Protein AF-A0A349BUZ6-F1 (afdb_monomer)

Secondary structure (DSSP, 8-state):
----SBGGGSSSTTTSEEEEETTEEEEHHHIIIIIGGGGT-TTHHHHS--SBTTSPPPPSS---GGGHHHHHHHHHHHHHT-TTT-EE-SSEEEE-THHHHTTTTT-SHHHHHHHHHHHH----SS-EEEE-----BB--

Mean predicted aligned error: 5.58 Å

Sequence (140 aa):
NYPLKSIKDLNAPWDTNCFSVQDKNYTLGDIEHQILRKMDEPRIHFAINCASASCPRLLNAAYQEKQLEAQLNQVTREFLLDPSKNKLLPDQLELSKIFLWFGKDFGSKSERLDFIQTHSGIELDNPKIDYLPYDWSLNE

pLDDT: mean 88.41, std 10.06, range [42.97, 97.81]

Solvent-accessible surface area (backbone atoms only — not comparable to full-atom values): 8182 Å² total; per-residue (Å²): 138,77,89,74,68,32,50,79,77,46,83,57,75,42,73,43,80,75,48,74,56,96,92,41,76,35,24,57,47,46,47,47,66,72,47,51,61,72,65,77,50,55,49,52,71,26,63,48,63,80,57,23,53,61,42,36,69,68,70,98,62,84,87,42,86,97,44,35,69,61,52,40,52,48,35,38,26,54,44,55,67,28,73,92,45,19,45,85,48,42,54,39,33,35,31,40,50,62,64,64,77,47,31,74,60,44,51,53,75,64,52,38,50,52,51,50,28,70,54,61,70,51,75,70,58,86,47,49,81,49,66,46,87,77,50,53,38,50,58,126

Radius of gyration: 16.16 Å; Cα contacts (8 Å, |Δi|>4): 193; chains: 1; bounding box: 46×31×44 Å

Nearest PDB structures (foldseek):
  2f22-assembly1_A  TM=2.638E-01  e=2.976E+00  Halalkalibacterium halodurans
  6qvp-assembly2_F  TM=2.684E-01  e=4.975E+00  Salmonella enterica subsp. enterica serovar Typhimurium
  6aeo-assembly2_B  TM=2.785E-01  e=5.305E+00  Escherichia coli O157:H7

Foldseek 3Di:
DPDDFFLVVDDCSQPDFDDDDPNDTDGNCCCVPVPVLVVLDLLVQQQDFPQFQLGFDHDPDDQDPVCNVVVSLVSLQRQLPPPVAWDDDQAAIAHECSCVVVVVSQPDPVSVQVSSCVSNVDHHDPHDYHYDDGTRTGND

Structure (mmCIF, N/CA/C/O backbone):
data_AF-A0A349BUZ6-F1
#
_entry.id   AF-A0A349BUZ6-F1
#
loop_
_atom_site.group_PDB
_atom_site.id
_atom_site.type_symbol
_atom_site.label_atom_id
_atom_site.label_alt_id
_atom_site.label_comp_id
_atom_site.label_asym_id
_atom_site.label_entity_id
_atom_site.label_seq_id
_atom_site.pdbx_PDB_ins_code
_atom_site.Cartn_x
_atom_site.Cartn_y
_atom_site.Cartn_z
_atom_site.occupancy
_atom_site.B_iso_or_equiv
_atom_site.auth_seq_id
_atom_site.auth_comp_id
_atom_site.auth_asym_id
_atom_site.auth_atom_id
_atom_site.pdbx_PDB_model_num
ATOM 1 N N . ASN A 1 1 ? 28.122 6.732 -2.084 1.00 52.31 1 ASN A N 1
ATOM 2 C CA . ASN A 1 1 ? 27.335 7.363 -1.005 1.00 52.31 1 ASN A CA 1
ATOM 3 C C . ASN A 1 1 ? 26.461 6.313 -0.352 1.00 52.31 1 ASN A C 1
ATOM 5 O O . ASN A 1 1 ? 25.327 6.118 -0.755 1.00 52.31 1 ASN A O 1
ATOM 9 N N . TYR A 1 2 ? 27.051 5.591 0.593 1.00 42.97 2 TYR A N 1
ATOM 10 C CA . TYR A 1 2 ? 26.382 4.689 1.524 1.00 42.97 2 TYR A CA 1
ATOM 11 C C . TYR A 1 2 ? 27.006 4.971 2.899 1.00 42.97 2 TYR A C 1
ATOM 13 O O . TYR A 1 2 ? 28.222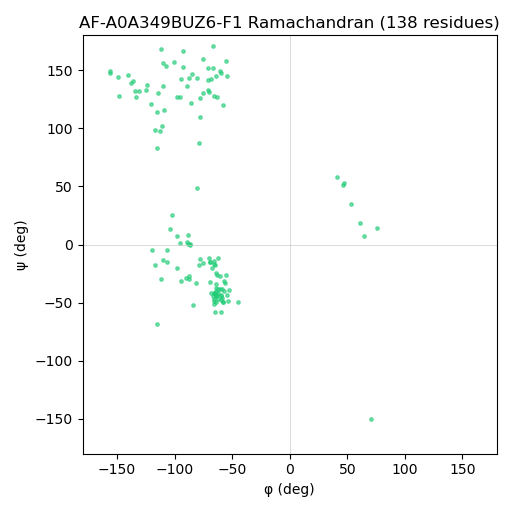 5.201 2.937 1.00 42.97 2 TYR A O 1
ATOM 21 N N . PRO A 1 3 ? 26.232 4.990 3.996 1.00 61.09 3 PRO A N 1
ATOM 22 C CA . PRO A 1 3 ? 24.801 4.677 4.082 1.00 61.09 3 PRO A CA 1
ATOM 23 C C . PRO A 1 3 ? 23.878 5.864 3.747 1.00 61.09 3 PRO A C 1
ATOM 25 O O . PRO A 1 3 ? 24.204 7.019 4.021 1.00 61.09 3 PRO A O 1
ATOM 28 N N . LEU A 1 4 ? 22.725 5.560 3.143 1.00 67.38 4 LEU A N 1
ATOM 29 C CA . LEU A 1 4 ? 21.604 6.484 2.910 1.00 67.38 4 LEU A CA 1
ATOM 30 C C . LEU A 1 4 ? 20.602 6.334 4.062 1.00 67.38 4 LEU A C 1
ATOM 32 O O . LEU A 1 4 ? 20.405 5.225 4.545 1.00 67.38 4 LEU A O 1
ATOM 36 N N . LYS A 1 5 ? 19.986 7.427 4.527 1.00 70.06 5 LYS A N 1
ATOM 37 C CA . LYS A 1 5 ? 19.032 7.377 5.654 1.00 70.06 5 LYS A CA 1
ATOM 38 C C . LYS A 1 5 ? 17.586 7.258 5.189 1.00 70.06 5 LYS A C 1
ATOM 40 O O . LYS A 1 5 ? 16.766 6.666 5.883 1.00 70.06 5 LYS A O 1
ATOM 45 N N . SER A 1 6 ? 17.274 7.835 4.036 1.00 75.62 6 SER A N 1
ATOM 46 C CA . SER A 1 6 ? 15.933 7.883 3.467 1.00 75.62 6 SER A CA 1
ATOM 47 C C . SER A 1 6 ? 16.001 7.669 1.963 1.00 75.62 6 SER A C 1
ATOM 49 O O . SER A 1 6 ? 16.914 8.160 1.298 1.00 75.62 6 SER A O 1
ATOM 51 N N . ILE A 1 7 ? 14.990 7.003 1.399 1.00 72.69 7 ILE A N 1
ATOM 52 C CA . ILE A 1 7 ? 14.868 6.874 -0.060 1.00 72.69 7 ILE A CA 1
ATOM 53 C C . ILE A 1 7 ? 14.744 8.244 -0.745 1.00 72.69 7 ILE A C 1
ATOM 55 O O . ILE A 1 7 ? 15.182 8.426 -1.878 1.00 72.69 7 ILE A O 1
ATOM 59 N N . LYS A 1 8 ? 14.216 9.244 -0.027 1.00 73.69 8 LYS A N 1
ATOM 60 C CA . LYS A 1 8 ? 14.084 10.624 -0.515 1.00 73.69 8 LYS A CA 1
ATOM 61 C C . LYS A 1 8 ? 15.414 11.364 -0.646 1.00 73.69 8 LYS A C 1
ATOM 63 O O . LYS A 1 8 ? 15.433 12.436 -1.238 1.00 73.69 8 LYS A O 1
ATOM 68 N N . ASP A 1 9 ? 16.498 10.818 -0.098 1.00 79.00 9 ASP A N 1
ATOM 69 C CA . ASP A 1 9 ? 17.831 11.419 -0.210 1.00 79.00 9 ASP A CA 1
ATOM 70 C C . ASP A 1 9 ? 18.461 11.147 -1.589 1.00 79.00 9 ASP A C 1
ATOM 72 O O . ASP A 1 9 ? 19.470 11.755 -1.952 1.00 79.00 9 ASP A O 1
ATOM 76 N N . LEU A 1 10 ? 17.875 10.234 -2.370 1.00 75.69 10 LEU A N 1
ATOM 77 C CA . LEU A 1 10 ? 18.247 9.997 -3.758 1.00 75.69 10 LEU A CA 1
ATOM 78 C C . LEU A 1 10 ? 17.604 11.040 -4.675 1.00 75.69 10 LEU A C 1
ATOM 80 O O . LEU A 1 10 ? 16.456 11.439 -4.491 1.00 75.69 10 LEU A O 1
ATOM 84 N N . ASN A 1 11 ? 18.334 11.450 -5.711 1.00 77.94 11 ASN A N 1
ATOM 85 C CA . ASN A 1 11 ? 17.774 12.288 -6.764 1.00 77.94 11 ASN A CA 1
ATOM 86 C C . ASN A 1 11 ? 16.939 11.425 -7.723 1.00 77.94 11 ASN A C 1
ATOM 88 O O . ASN A 1 11 ? 17.460 10.444 -8.249 1.00 77.94 11 ASN A O 1
ATOM 92 N N . ALA A 1 12 ? 15.677 11.803 -7.949 1.00 78.44 12 ALA A N 1
ATOM 93 C CA . ALA A 1 12 ? 14.751 11.136 -8.872 1.00 78.44 12 ALA A CA 1
ATOM 94 C C . ALA A 1 12 ? 14.711 9.590 -8.734 1.00 78.44 12 ALA A C 1
ATOM 96 O O . ALA A 1 12 ? 14.882 8.881 -9.732 1.00 78.44 12 ALA A O 1
ATOM 97 N N . PRO A 1 13 ? 14.488 9.038 -7.519 1.00 79.81 13 PRO A N 1
ATOM 98 C CA . PRO A 1 13 ? 14.641 7.603 -7.257 1.00 79.81 13 PRO A CA 1
ATOM 99 C C . PRO A 1 13 ? 13.671 6.727 -8.053 1.00 79.81 13 PRO A C 1
ATOM 101 O O . PRO A 1 13 ? 13.987 5.575 -8.339 1.00 79.81 13 PRO A O 1
ATOM 104 N N . TRP A 1 14 ? 12.515 7.274 -8.434 1.00 83.06 14 TRP A N 1
ATOM 105 C CA . TRP A 1 14 ? 11.496 6.563 -9.210 1.00 83.06 14 TRP A CA 1
ATOM 106 C C . TRP A 1 14 ? 11.354 7.073 -10.648 1.00 83.06 14 TRP A C 1
ATOM 108 O O . TRP A 1 14 ? 10.774 6.367 -11.466 1.00 83.06 14 TRP A O 1
ATOM 118 N N . ASP A 1 15 ? 11.940 8.233 -10.967 1.00 83.94 15 ASP A N 1
ATOM 119 C CA . ASP A 1 15 ? 11.843 8.908 -12.275 1.00 83.94 15 ASP A CA 1
ATOM 120 C C . ASP A 1 15 ? 13.120 8.744 -13.122 1.00 83.94 15 ASP A C 1
ATOM 122 O O . ASP A 1 15 ? 13.327 9.427 -14.127 1.00 83.94 15 ASP A O 1
ATOM 126 N N . THR A 1 16 ? 14.006 7.832 -12.720 1.00 85.69 16 THR A N 1
ATOM 127 C CA . THR A 1 16 ? 15.180 7.443 -13.506 1.00 85.69 16 THR A CA 1
ATOM 128 C C . THR A 1 16 ? 14.817 6.295 -14.443 1.00 85.69 16 THR A C 1
ATOM 130 O O . THR A 1 16 ? 14.146 5.344 -14.041 1.00 85.69 16 THR A O 1
ATOM 133 N N . ASN A 1 17 ? 15.271 6.368 -15.698 1.00 84.62 17 ASN A N 1
ATOM 134 C CA . ASN A 1 17 ? 15.048 5.308 -16.680 1.00 84.62 17 ASN A CA 1
ATOM 135 C C . ASN A 1 17 ? 15.627 3.978 -16.175 1.00 84.62 17 ASN A C 1
ATOM 137 O O . ASN A 1 17 ? 16.832 3.884 -15.936 1.00 84.62 17 ASN A O 1
ATOM 141 N N . CYS A 1 18 ? 14.777 2.964 -16.029 1.00 84.31 18 CYS A N 1
ATOM 142 C CA . CYS A 1 18 ? 15.170 1.657 -15.507 1.00 84.31 18 CYS A CA 1
ATOM 143 C C . CYS A 1 18 ? 14.996 0.528 -16.527 1.00 84.31 18 CYS A C 1
ATOM 145 O O . CYS A 1 18 ? 15.560 -0.549 -16.340 1.00 84.31 18 CYS A O 1
ATOM 147 N N . PHE A 1 19 ? 14.216 0.745 -17.589 1.00 83.12 19 PHE A N 1
ATOM 148 C CA . PHE A 1 19 ? 13.904 -0.291 -18.566 1.00 83.12 19 PHE A CA 1
ATOM 149 C C . PHE A 1 19 ? 13.511 0.299 -19.924 1.00 83.12 19 PHE A C 1
ATOM 151 O O . PHE A 1 19 ? 12.906 1.367 -19.993 1.00 83.12 19 PHE A O 1
ATOM 158 N N . SER A 1 20 ? 13.807 -0.424 -21.007 1.00 87.44 20 SER A N 1
ATOM 159 C CA . SER A 1 20 ? 13.506 0.010 -22.375 1.00 87.44 20 SER A CA 1
ATOM 160 C C . SER A 1 20 ? 12.874 -1.122 -23.190 1.00 87.44 20 SER A C 1
ATOM 162 O O . SER A 1 20 ? 13.395 -2.236 -23.215 1.00 87.44 20 SER A O 1
ATOM 164 N N . VAL A 1 21 ? 11.775 -0.830 -23.894 1.00 86.56 21 VAL A N 1
ATOM 165 C CA . VAL A 1 21 ? 11.089 -1.755 -24.819 1.00 86.56 21 VAL A CA 1
ATOM 166 C C . VAL A 1 21 ? 10.778 -1.023 -26.108 1.00 86.56 21 VAL A C 1
ATOM 168 O O . VAL A 1 21 ? 10.132 0.019 -26.053 1.00 86.56 21 VAL A O 1
ATOM 171 N N . GLN A 1 22 ? 11.184 -1.584 -27.254 1.00 82.19 22 GLN A N 1
ATOM 172 C CA . GLN A 1 22 ? 10.870 -1.034 -28.585 1.00 82.19 22 GLN A CA 1
ATOM 173 C C . GLN A 1 22 ? 11.109 0.489 -28.647 1.00 82.19 22 GLN A C 1
ATOM 175 O O . GLN A 1 22 ? 10.214 1.259 -28.983 1.00 82.19 22 GLN A O 1
ATOM 180 N N . ASP A 1 23 ? 12.303 0.912 -28.219 1.00 85.69 23 ASP A N 1
ATOM 181 C CA . ASP A 1 23 ? 12.766 2.309 -28.180 1.00 85.69 23 ASP A CA 1
ATOM 182 C C . ASP A 1 23 ? 12.005 3.256 -27.235 1.00 85.69 23 ASP A C 1
ATOM 184 O O . ASP A 1 23 ? 12.283 4.456 -27.187 1.00 85.69 23 ASP A O 1
ATOM 188 N N . LYS A 1 24 ? 11.089 2.730 -26.416 1.00 85.94 24 LYS A N 1
ATOM 189 C CA . LYS A 1 24 ? 10.436 3.476 -25.344 1.00 85.94 24 LYS A CA 1
ATOM 190 C C . LYS A 1 24 ? 11.110 3.197 -24.006 1.00 85.94 24 LYS A C 1
ATOM 192 O O . LYS A 1 24 ? 11.258 2.047 -23.598 1.00 85.94 24 LYS A O 1
ATOM 197 N N . ASN A 1 25 ? 11.492 4.274 -23.330 1.00 89.56 25 ASN A N 1
ATOM 198 C CA . ASN A 1 25 ? 12.056 4.254 -21.985 1.00 89.56 25 ASN A CA 1
ATOM 199 C C . ASN A 1 25 ? 10.944 4.305 -20.941 1.00 89.56 25 ASN A C 1
ATOM 201 O O . ASN A 1 25 ? 9.944 5.001 -21.130 1.00 89.56 25 ASN A O 1
ATOM 205 N N . TYR A 1 26 ? 11.147 3.580 -19.849 1.00 88.44 26 TYR A N 1
ATOM 206 C CA . TYR A 1 26 ? 10.2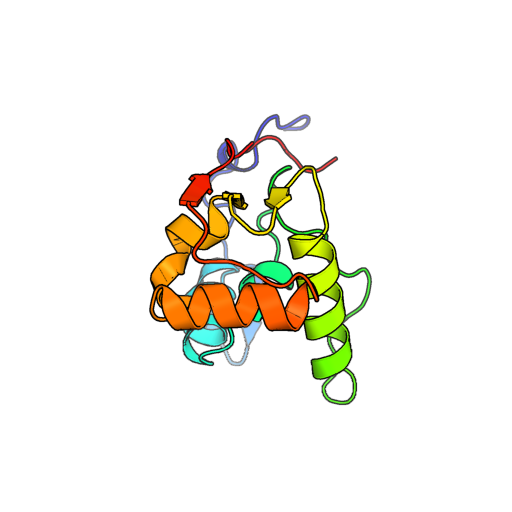26 3.496 -18.731 1.00 88.44 26 TYR A CA 1
ATOM 207 C C . TYR A 1 26 ? 10.978 3.722 -17.426 1.00 88.44 26 TYR A C 1
ATOM 209 O O . TYR A 1 26 ? 12.026 3.122 -17.165 1.00 88.44 26 TYR A O 1
ATOM 217 N N . THR A 1 27 ? 10.409 4.586 -16.598 1.00 90.38 27 THR A N 1
ATOM 218 C CA . THR A 1 27 ? 10.781 4.754 -15.194 1.00 90.38 27 THR A CA 1
ATOM 219 C C . THR A 1 27 ? 9.893 3.872 -14.307 1.00 90.38 27 THR A C 1
ATOM 221 O O . THR A 1 27 ? 8.856 3.367 -14.752 1.00 90.38 27 THR A O 1
ATOM 224 N N . LEU A 1 28 ? 10.260 3.685 -13.036 1.00 87.56 28 LEU A N 1
ATOM 225 C CA . LEU A 1 28 ? 9.392 2.978 -12.085 1.00 87.56 28 LEU A CA 1
ATOM 226 C C . LEU A 1 28 ? 8.080 3.747 -11.861 1.00 87.56 28 LEU A C 1
ATOM 228 O O . LEU A 1 28 ? 7.014 3.133 -11.801 1.00 87.56 28 LEU A O 1
ATOM 232 N N . GLY A 1 29 ? 8.150 5.081 -11.829 1.00 86.50 29 GLY A N 1
ATOM 233 C CA . GLY A 1 29 ? 6.977 5.952 -11.755 1.00 86.50 29 GLY A CA 1
ATOM 234 C C . GLY A 1 29 ? 6.048 5.809 -12.965 1.00 86.50 29 GLY A C 1
ATOM 235 O O . GLY A 1 29 ? 4.827 5.782 -12.801 1.00 86.50 29 GLY A O 1
ATOM 236 N N . ASP A 1 30 ? 6.594 5.640 -14.176 1.00 88.94 30 ASP A N 1
ATOM 237 C CA . ASP A 1 30 ? 5.787 5.379 -15.376 1.00 88.94 30 ASP A CA 1
ATOM 238 C C . ASP A 1 30 ? 5.048 4.045 -15.277 1.00 88.94 30 ASP A C 1
ATOM 240 O O . ASP A 1 30 ? 3.859 3.966 -15.597 1.00 88.94 30 ASP A O 1
ATOM 244 N N . ILE A 1 31 ? 5.738 2.994 -14.826 1.00 88.56 31 ILE A N 1
ATOM 245 C CA . ILE A 1 31 ? 5.137 1.669 -14.658 1.00 88.56 31 ILE A CA 1
ATOM 246 C C . ILE A 1 31 ? 3.976 1.748 -13.662 1.00 88.56 31 ILE A C 1
ATOM 248 O O . ILE A 1 31 ? 2.876 1.287 -13.968 1.00 88.56 31 ILE A O 1
ATOM 252 N N . GLU A 1 32 ? 4.175 2.388 -12.512 1.00 89.38 32 GLU A N 1
ATOM 253 C CA . GLU A 1 32 ? 3.124 2.542 -11.509 1.00 89.38 32 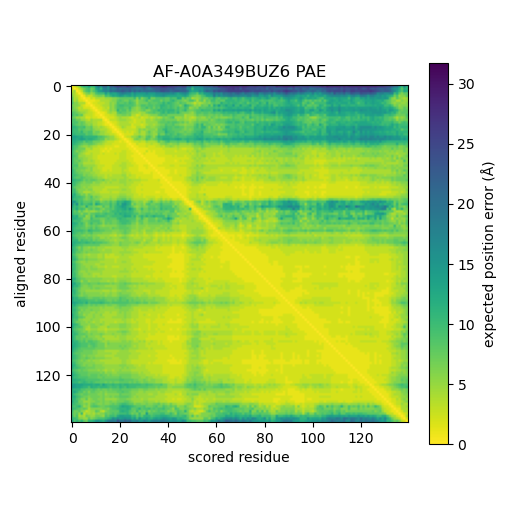GLU A CA 1
ATOM 254 C C . GLU A 1 32 ? 1.957 3.399 -12.022 1.00 89.38 32 GLU A C 1
ATOM 256 O O . GLU A 1 32 ? 0.809 2.952 -12.051 1.00 89.38 32 GLU A O 1
ATOM 261 N N . HIS A 1 33 ? 2.218 4.641 -12.431 1.00 88.69 33 HIS A N 1
ATOM 262 C CA . HIS A 1 33 ? 1.160 5.624 -12.658 1.00 88.69 33 HIS A CA 1
ATOM 263 C C . HIS A 1 33 ? 0.551 5.592 -14.061 1.00 88.69 33 HIS A C 1
ATOM 265 O O . HIS A 1 33 ? -0.618 5.947 -14.223 1.00 88.69 33 HIS A O 1
ATOM 271 N N . GLN A 1 34 ? 1.312 5.197 -15.084 1.00 89.12 34 GLN A N 1
ATOM 272 C CA . GLN A 1 34 ? 0.832 5.206 -16.469 1.00 89.12 34 GLN A CA 1
ATOM 273 C C . GLN A 1 34 ? 0.331 3.850 -16.947 1.00 89.12 34 GLN A C 1
ATOM 275 O O . GLN A 1 34 ? -0.421 3.828 -17.923 1.00 89.12 34 GLN A O 1
ATOM 280 N N . ILE A 1 35 ? 0.730 2.759 -16.288 1.00 89.88 35 ILE A N 1
ATOM 281 C CA . ILE A 1 35 ? 0.339 1.397 -16.655 1.00 89.88 35 ILE A CA 1
ATOM 282 C C . ILE A 1 35 ? -0.512 0.776 -15.545 1.00 89.88 35 ILE A C 1
ATOM 284 O O . ILE A 1 35 ? -1.708 0.589 -15.753 1.00 89.88 35 ILE A O 1
ATOM 288 N N . LEU A 1 36 ? 0.065 0.495 -14.372 1.00 91.50 36 LEU A N 1
ATOM 289 C CA . LEU A 1 36 ? -0.590 -0.328 -13.348 1.00 91.50 36 LEU A CA 1
ATOM 290 C C . LEU A 1 36 ? -1.840 0.337 -12.762 1.00 91.50 36 LEU A C 1
ATOM 292 O O . LEU A 1 36 ? -2.897 -0.281 -12.710 1.00 91.50 36 LEU A O 1
ATOM 296 N N . ARG A 1 37 ? -1.771 1.621 -12.395 1.00 91.69 37 ARG A N 1
ATOM 297 C CA . ARG A 1 37 ? -2.921 2.338 -11.809 1.00 91.69 37 ARG A CA 1
ATOM 298 C C . ARG A 1 37 ? -4.113 2.500 -12.754 1.00 91.69 37 ARG A C 1
ATOM 300 O O . ARG A 1 37 ? -5.212 2.767 -12.287 1.00 91.69 37 ARG A O 1
ATOM 307 N N . LYS A 1 38 ? -3.919 2.339 -14.066 1.00 92.06 38 LYS A N 1
ATOM 308 C CA . LYS A 1 38 ? -5.003 2.380 -15.065 1.00 92.06 38 LYS A CA 1
ATOM 309 C C . LYS A 1 38 ? -5.689 1.027 -15.266 1.00 92.06 38 LYS A C 1
ATOM 311 O O . LYS A 1 38 ? -6.580 0.932 -16.100 1.00 92.06 38 LYS A O 1
ATOM 316 N N . MET A 1 39 ? -5.248 -0.011 -14.554 1.00 91.81 39 MET A N 1
ATOM 317 C CA . MET A 1 39 ? -5.860 -1.342 -14.588 1.00 91.81 39 MET A CA 1
ATOM 318 C C . MET A 1 39 ? -7.014 -1.490 -13.588 1.00 91.81 39 MET A C 1
ATOM 320 O O . MET A 1 39 ? -7.583 -2.573 -13.510 1.00 91.81 39 MET A O 1
ATOM 324 N N . ASP A 1 40 ? -7.333 -0.438 -12.821 1.00 90.44 40 ASP A N 1
ATOM 325 C CA . ASP A 1 40 ? -8.374 -0.441 -11.783 1.00 90.44 40 ASP A CA 1
ATOM 326 C C . ASP A 1 40 ? -8.202 -1.579 -10.755 1.00 90.44 40 ASP A C 1
ATOM 328 O O . ASP A 1 40 ? -9.162 -2.144 -10.238 1.00 90.44 40 ASP A O 1
ATOM 332 N N . GLU A 1 41 ? -6.942 -1.907 -10.448 1.00 94.75 41 GLU A N 1
ATOM 333 C CA . GLU A 1 41 ? -6.554 -2.978 -9.532 1.00 94.75 41 GLU A CA 1
ATOM 334 C C . GLU A 1 41 ? -5.905 -2.390 -8.262 1.00 94.75 41 GLU A C 1
ATOM 336 O O . GLU A 1 41 ? -4.712 -2.081 -8.274 1.00 94.75 41 GLU A O 1
ATOM 341 N N . PRO A 1 42 ? -6.638 -2.217 -7.145 1.00 94.44 42 PRO A N 1
ATOM 342 C CA . PRO A 1 42 ? -6.101 -1.607 -5.924 1.00 94.44 42 PRO A CA 1
ATOM 343 C C . PRO A 1 42 ? -4.965 -2.414 -5.278 1.00 94.44 42 PRO A C 1
ATOM 345 O O . PRO A 1 42 ? -4.128 -1.843 -4.573 1.00 94.44 42 PRO A O 1
ATOM 348 N N . ARG A 1 43 ? -4.895 -3.732 -5.515 1.00 96.06 43 ARG A N 1
ATOM 349 C CA . ARG A 1 43 ? -3.891 -4.617 -4.897 1.00 96.06 43 ARG A CA 1
ATOM 350 C C . ARG A 1 43 ? -2.473 -4.350 -5.408 1.00 96.06 43 ARG A C 1
ATOM 352 O O . ARG A 1 43 ? -1.514 -4.746 -4.744 1.00 96.06 43 ARG A O 1
ATOM 359 N N . ILE A 1 44 ? -2.308 -3.618 -6.520 1.00 94.06 44 ILE A N 1
ATOM 360 C CA . ILE A 1 44 ? -0.979 -3.210 -7.012 1.00 94.06 44 ILE A CA 1
ATOM 361 C C . ILE A 1 44 ? -0.193 -2.428 -5.957 1.00 94.06 44 ILE A C 1
ATOM 363 O O . ILE A 1 44 ? 1.019 -2.593 -5.870 1.00 94.06 44 ILE A O 1
ATOM 367 N N . HIS A 1 45 ? -0.877 -1.643 -5.114 1.00 93.06 45 HIS A N 1
ATOM 368 C CA . HIS A 1 45 ? -0.263 -0.810 -4.073 1.00 93.06 45 HIS A CA 1
ATOM 369 C C . HIS A 1 45 ? 0.414 -1.618 -2.972 1.00 93.06 45 HIS A C 1
ATOM 371 O O . HIS A 1 45 ? 1.175 -1.056 -2.192 1.00 93.06 45 HIS A O 1
ATOM 377 N N . PHE A 1 46 ? 0.130 -2.920 -2.905 1.00 92.94 46 PHE A N 1
ATOM 378 C CA . PHE A 1 46 ? 0.761 -3.872 -1.993 1.00 92.94 46 PHE A CA 1
ATOM 379 C C . PHE A 1 46 ? 1.742 -4.800 -2.715 1.00 92.94 46 PHE A C 1
ATOM 381 O O . PHE A 1 46 ? 2.558 -5.455 -2.074 1.00 92.94 46 PHE A O 1
ATOM 388 N N . ALA A 1 47 ? 1.673 -4.840 -4.047 1.00 88.19 47 ALA A N 1
ATOM 389 C CA . ALA A 1 47 ? 2.521 -5.664 -4.894 1.00 88.19 47 ALA A CA 1
ATOM 390 C C . ALA A 1 47 ? 3.844 -4.984 -5.268 1.00 88.19 47 ALA A C 1
ATOM 392 O O . ALA A 1 47 ? 4.832 -5.673 -5.529 1.00 88.19 47 ALA A O 1
ATOM 393 N N . ILE A 1 48 ? 3.861 -3.650 -5.290 1.00 83.56 48 ILE A N 1
ATOM 394 C CA . ILE A 1 48 ? 5.042 -2.829 -5.566 1.00 83.56 48 ILE A CA 1
ATOM 395 C C . ILE A 1 48 ? 5.490 -2.095 -4.298 1.00 83.56 48 ILE A C 1
ATOM 397 O O . ILE A 1 48 ? 4.713 -1.877 -3.370 1.00 83.56 48 ILE A O 1
ATOM 401 N N . ASN A 1 49 ? 6.765 -1.718 -4.239 1.00 78.50 49 ASN A N 1
ATOM 402 C CA . ASN A 1 49 ? 7.358 -1.087 -3.065 1.00 78.50 49 ASN A CA 1
ATOM 403 C C . ASN A 1 49 ? 8.268 0.069 -3.491 1.00 78.50 49 ASN A C 1
ATOM 405 O O . ASN A 1 49 ? 9.033 -0.025 -4.447 1.00 78.50 49 ASN A O 1
ATOM 409 N N . CYS A 1 50 ? 8.185 1.151 -2.729 1.00 75.81 50 CYS A N 1
ATOM 410 C CA . CYS A 1 50 ? 8.933 2.387 -2.875 1.00 75.81 50 CYS A CA 1
ATOM 411 C C . CYS A 1 50 ? 10.294 2.420 -2.138 1.00 75.81 50 CYS A C 1
ATOM 413 O O . CYS A 1 50 ? 10.893 3.482 -2.036 1.00 75.81 50 CYS A O 1
ATOM 415 N N . ALA A 1 51 ? 10.758 1.301 -1.581 1.00 69.62 51 ALA A N 1
ATOM 416 C CA . ALA A 1 51 ? 11.915 1.107 -0.695 1.00 69.62 51 ALA A CA 1
ATOM 417 C C . ALA A 1 51 ? 11.893 1.857 0.661 1.00 69.62 51 ALA A C 1
ATOM 419 O O . ALA A 1 51 ? 12.930 2.023 1.301 1.00 69.62 51 ALA A O 1
ATOM 420 N N . SER A 1 52 ? 10.724 2.314 1.131 1.00 71.00 52 SER A N 1
ATOM 421 C CA . SER A 1 52 ? 10.588 2.909 2.477 1.00 71.00 52 SER A CA 1
ATOM 422 C C . SER A 1 52 ? 10.182 1.882 3.539 1.00 71.00 52 SER A C 1
ATOM 424 O O . SER A 1 52 ? 9.442 0.948 3.231 1.00 71.00 52 SER A O 1
ATOM 426 N N . ALA A 1 53 ? 10.538 2.105 4.803 1.00 67.62 53 ALA A N 1
ATOM 427 C CA . ALA A 1 53 ? 10.187 1.253 5.936 1.00 67.62 53 ALA A CA 1
ATOM 428 C C . ALA A 1 53 ? 8.674 1.056 6.097 1.00 67.62 53 ALA A C 1
ATOM 430 O O . ALA A 1 53 ? 8.233 0.003 6.547 1.00 67.62 53 ALA A O 1
ATOM 431 N N . SER A 1 54 ? 7.849 2.038 5.720 1.00 76.44 54 SER A N 1
ATOM 432 C CA . SER A 1 54 ? 6.380 1.924 5.750 1.00 76.44 54 SER A CA 1
ATOM 433 C C . SER A 1 54 ? 5.755 1.350 4.474 1.00 76.44 54 SER A C 1
ATOM 435 O O . SER A 1 54 ? 4.533 1.197 4.425 1.00 76.44 54 SER A O 1
ATOM 437 N N . CYS A 1 55 ? 6.562 1.002 3.466 1.00 75.25 55 CYS A N 1
ATOM 438 C CA . CYS A 1 55 ? 6.061 0.372 2.249 1.00 75.25 55 CYS A CA 1
ATOM 439 C C . CYS A 1 55 ? 5.697 -1.117 2.493 1.00 75.25 55 CYS A C 1
ATOM 441 O O . CYS A 1 55 ? 6.156 -1.725 3.468 1.00 75.25 55 CYS A O 1
ATOM 443 N N . PRO A 1 56 ? 4.851 -1.712 1.632 1.00 77.38 56 PRO A N 1
ATOM 444 C CA . PRO A 1 56 ? 4.482 -3.125 1.713 1.00 77.38 56 PRO A CA 1
ATOM 445 C C . PRO A 1 56 ? 5.693 -4.042 1.566 1.00 77.38 56 PRO A C 1
ATOM 447 O O . PRO A 1 56 ? 6.637 -3.723 0.845 1.00 77.38 56 PRO A O 1
ATOM 450 N N . ARG A 1 57 ? 5.670 -5.216 2.202 1.00 81.50 57 ARG A N 1
ATOM 451 C CA . ARG A 1 57 ? 6.717 -6.219 1.975 1.00 81.50 57 ARG A CA 1
ATOM 452 C C . ARG A 1 57 ? 6.642 -6.727 0.536 1.00 81.50 57 ARG A C 1
ATOM 454 O O . ARG A 1 57 ? 5.582 -7.140 0.083 1.00 81.50 57 ARG A O 1
ATOM 461 N N . LEU A 1 58 ? 7.773 -6.692 -0.170 1.00 82.62 58 LEU A N 1
ATOM 462 C CA . LEU A 1 58 ? 7.853 -7.254 -1.515 1.00 82.62 58 LEU A CA 1
ATOM 463 C C . LEU A 1 58 ? 7.800 -8.774 -1.443 1.00 82.62 58 LEU A C 1
ATOM 465 O O . LEU A 1 58 ? 8.547 -9.400 -0.688 1.00 82.62 58 LEU A O 1
ATOM 469 N N . LEU A 1 59 ? 6.960 -9.358 -2.290 1.00 85.81 59 LEU A N 1
ATOM 470 C CA . LEU A 1 59 ? 6.962 -10.791 -2.510 1.00 85.81 59 LEU A CA 1
ATOM 471 C C . LEU A 1 59 ? 8.309 -11.202 -3.120 1.00 85.81 59 LEU A C 1
ATOM 473 O O . LEU A 1 59 ? 8.716 -10.672 -4.153 1.00 85.81 59 LEU A O 1
ATOM 477 N N . ASN A 1 60 ? 8.992 -12.175 -2.513 1.00 87.56 60 ASN A N 1
ATOM 478 C CA . ASN A 1 60 ? 10.253 -12.714 -3.036 1.00 87.56 60 ASN A CA 1
ATOM 479 C C . ASN A 1 60 ? 10.010 -13.741 -4.161 1.00 87.56 60 ASN A C 1
ATOM 481 O O . ASN A 1 60 ? 10.501 -14.869 -4.131 1.00 87.56 60 ASN A O 1
ATOM 485 N N . ALA A 1 61 ? 9.163 -13.370 -5.118 1.00 87.12 61 ALA A N 1
ATOM 486 C CA . ALA A 1 61 ? 8.827 -14.147 -6.298 1.00 87.12 61 ALA A CA 1
ATOM 487 C C . ALA A 1 61 ? 8.330 -13.205 -7.397 1.00 87.12 61 ALA A C 1
ATOM 489 O O . ALA A 1 61 ? 7.670 -12.204 -7.123 1.00 87.12 61 ALA A O 1
ATOM 490 N N . ALA A 1 62 ? 8.605 -13.550 -8.654 1.00 89.44 62 ALA A N 1
ATOM 491 C CA . ALA A 1 62 ? 7.993 -12.856 -9.778 1.00 89.44 62 ALA A CA 1
ATOM 492 C C . ALA A 1 62 ? 6.488 -13.163 -9.839 1.00 89.44 62 ALA A C 1
ATOM 494 O O . ALA A 1 62 ? 6.067 -14.303 -9.608 1.00 89.44 62 ALA A O 1
ATOM 495 N N . TYR A 1 63 ? 5.690 -12.158 -10.196 1.00 90.50 63 TYR A N 1
ATOM 496 C CA . TYR A 1 63 ? 4.273 -12.355 -10.479 1.00 90.50 63 TYR A CA 1
ATOM 497 C C . TYR A 1 63 ? 4.100 -13.136 -11.781 1.00 90.50 63 TYR A C 1
ATOM 499 O O . TYR A 1 63 ? 4.723 -12.815 -12.794 1.00 90.50 63 TYR A O 1
ATOM 507 N N . GLN A 1 64 ? 3.268 -14.173 -11.751 1.00 92.31 64 GLN A N 1
ATOM 508 C CA . GLN A 1 64 ? 3.019 -15.041 -12.901 1.00 92.31 64 GLN A CA 1
ATOM 509 C C . GLN A 1 64 ? 1.530 -15.074 -13.199 1.00 92.31 64 GLN A C 1
ATOM 511 O O . GLN A 1 64 ? 0.738 -15.243 -12.283 1.00 92.31 64 GLN A O 1
ATOM 516 N N . GLU A 1 65 ? 1.144 -15.002 -14.472 1.00 92.88 65 GLU A N 1
ATOM 517 C CA . GLU A 1 65 ? -0.261 -14.979 -14.914 1.00 92.88 65 GLU A CA 1
ATOM 518 C C . GLU A 1 65 ? -1.132 -16.030 -14.201 1.00 92.88 65 GLU A C 1
ATOM 520 O O . GLU A 1 65 ? -2.163 -15.706 -13.621 1.00 92.88 65 GLU A O 1
ATOM 525 N N . LYS A 1 66 ? -0.670 -17.287 -14.153 1.00 95.44 66 LYS A N 1
ATOM 526 C CA . LYS A 1 66 ? -1.411 -18.407 -13.544 1.00 95.44 66 LYS A CA 1
ATOM 527 C C . LYS A 1 66 ? -1.533 -18.334 -12.018 1.00 95.44 66 LYS A C 1
ATOM 529 O O . LYS A 1 66 ? -2.306 -19.092 -11.441 1.00 95.44 66 LYS A O 1
ATOM 534 N N . GLN A 1 67 ? -0.736 -17.495 -11.365 1.00 94.50 67 GLN A N 1
ATOM 535 C CA . GLN A 1 67 ? -0.663 -17.357 -9.907 1.00 94.50 67 GLN A CA 1
ATOM 536 C C . GLN A 1 67 ? -1.023 -15.947 -9.432 1.00 94.50 67 GLN A C 1
ATOM 538 O O . GLN A 1 67 ? -1.116 -15.731 -8.226 1.00 94.50 67 GLN A O 1
ATOM 543 N N . LEU A 1 68 ? -1.251 -15.011 -10.357 1.00 93.81 68 LEU A N 1
ATOM 544 C CA . LEU A 1 68 ? -1.352 -13.582 -10.087 1.00 93.81 68 LEU A CA 1
ATOM 545 C C . LEU A 1 68 ? -2.390 -13.286 -9.006 1.00 93.81 68 LEU A C 1
ATOM 547 O O . LEU A 1 68 ? -2.073 -12.624 -8.027 1.00 93.81 68 LEU A O 1
ATOM 551 N N . GLU A 1 69 ? -3.589 -13.854 -9.125 1.00 95.25 69 GLU A N 1
ATOM 552 C CA . GLU A 1 69 ? -4.657 -13.671 -8.137 1.00 95.25 69 GLU A CA 1
ATOM 553 C C . GLU A 1 69 ? -4.262 -14.145 -6.737 1.00 95.25 69 GLU A C 1
ATOM 555 O O . GLU A 1 69 ? -4.496 -13.453 -5.747 1.00 95.25 69 GLU A O 1
ATOM 560 N N . ALA A 1 70 ? -3.623 -15.312 -6.638 1.00 95.56 70 ALA A N 1
ATOM 561 C CA . ALA A 1 70 ? -3.164 -15.840 -5.359 1.00 95.56 70 ALA A CA 1
ATOM 562 C C . ALA A 1 70 ? -2.062 -14.955 -4.758 1.00 95.56 70 ALA A C 1
ATOM 564 O O . ALA A 1 70 ? -2.098 -14.660 -3.565 1.00 95.56 70 ALA A O 1
ATOM 565 N N . GLN A 1 71 ? -1.126 -14.487 -5.587 1.00 95.94 71 GLN A N 1
ATOM 566 C CA . GLN A 1 71 ? -0.029 -13.619 -5.164 1.00 95.94 71 GLN A CA 1
ATOM 567 C C . GLN A 1 71 ? -0.538 -12.243 -4.714 1.00 95.94 71 GLN A C 1
ATOM 569 O O . GLN A 1 71 ? -0.143 -11.769 -3.652 1.00 95.94 71 GLN A O 1
ATOM 574 N N . LEU A 1 72 ? -1.458 -11.628 -5.464 1.00 95.62 72 LEU A N 1
ATOM 575 C CA . LEU A 1 72 ? -2.079 -10.350 -5.104 1.00 95.62 72 LEU A CA 1
ATOM 576 C C . LEU A 1 72 ? -2.888 -10.466 -3.811 1.00 95.62 72 LEU A C 1
ATOM 578 O O . LEU A 1 72 ? -2.775 -9.613 -2.930 1.00 95.62 72 LEU A O 1
ATOM 582 N N . ASN A 1 73 ? -3.667 -11.538 -3.655 1.00 95.81 73 ASN A N 1
ATOM 583 C CA . ASN A 1 73 ? -4.414 -11.783 -2.424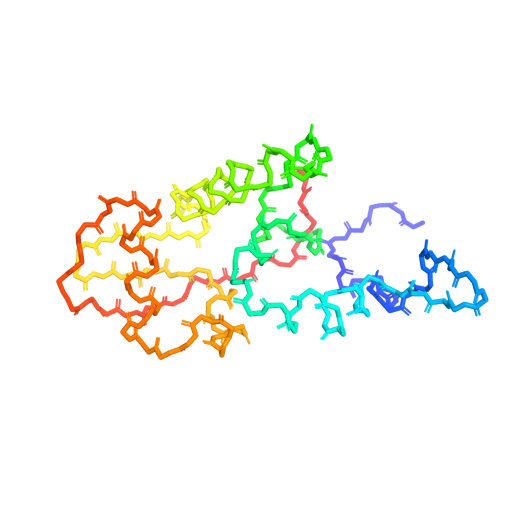 1.00 95.81 73 ASN A CA 1
ATOM 584 C C . ASN A 1 73 ? -3.486 -11.998 -1.226 1.00 95.81 73 ASN A C 1
ATOM 586 O O . ASN A 1 73 ? -3.767 -11.478 -0.145 1.00 95.81 73 ASN A O 1
ATOM 590 N N . GLN A 1 74 ? -2.374 -12.713 -1.419 1.00 95.31 74 GLN A N 1
ATOM 591 C CA . GLN A 1 74 ? -1.369 -12.923 -0.383 1.00 95.31 74 GLN A CA 1
ATOM 592 C C . GLN A 1 74 ? -0.789 -11.589 0.098 1.00 95.31 74 GLN A C 1
ATOM 594 O O . GLN A 1 74 ? -0.923 -11.272 1.278 1.00 95.31 74 GLN A O 1
ATOM 599 N N . VAL A 1 75 ? -0.207 -10.781 -0.796 1.00 95.19 75 VAL A N 1
ATOM 600 C CA . VAL A 1 75 ? 0.445 -9.520 -0.393 1.00 95.19 75 VAL A CA 1
ATOM 601 C C . VAL A 1 75 ? -0.547 -8.514 0.189 1.00 95.19 75 VAL A C 1
ATOM 603 O O . VAL A 1 75 ? -0.225 -7.799 1.135 1.00 95.19 75 VAL A O 1
ATOM 606 N N . THR A 1 76 ? -1.786 -8.502 -0.311 1.00 96.69 76 THR A N 1
ATOM 607 C CA . THR A 1 76 ? -2.857 -7.650 0.223 1.00 96.69 76 THR A CA 1
ATOM 608 C C . THR A 1 76 ? -3.203 -8.041 1.653 1.00 96.69 76 THR A C 1
ATOM 610 O O . THR A 1 76 ? -3.254 -7.187 2.539 1.00 96.69 76 THR A O 1
ATOM 613 N N . ARG A 1 77 ? -3.416 -9.339 1.899 1.00 96.69 77 ARG A N 1
ATOM 614 C CA . ARG A 1 77 ? -3.736 -9.852 3.232 1.00 96.69 77 ARG A CA 1
ATOM 615 C C . ARG A 1 77 ? -2.580 -9.630 4.201 1.00 96.69 77 ARG A C 1
ATOM 617 O O . ARG A 1 77 ? -2.811 -9.177 5.317 1.00 96.69 77 ARG A O 1
ATOM 624 N N . GLU A 1 78 ? -1.353 -9.914 3.776 1.00 95.25 78 GLU A N 1
ATOM 625 C CA . GLU A 1 78 ? -0.152 -9.685 4.581 1.00 95.25 78 GLU A CA 1
ATOM 626 C C . GLU A 1 78 ? 0.002 -8.209 4.958 1.00 95.25 78 GLU A C 1
ATOM 628 O O . GLU A 1 78 ? 0.270 -7.910 6.118 1.00 95.25 78 GLU A O 1
ATOM 633 N N . PHE A 1 79 ? -0.225 -7.281 4.022 1.00 95.81 79 PHE A N 1
ATOM 634 C CA . PHE A 1 79 ? -0.155 -5.850 4.304 1.00 95.81 79 PHE A CA 1
ATOM 635 C C . PHE A 1 79 ? -1.244 -5.393 5.278 1.00 95.81 79 PHE A C 1
ATOM 637 O O . PHE A 1 79 ? -0.951 -4.702 6.255 1.00 95.81 79 PHE A O 1
ATOM 644 N N . LEU A 1 80 ? -2.500 -5.779 5.031 1.00 96.81 80 LEU A N 1
ATOM 645 C CA . LEU A 1 80 ? -3.636 -5.408 5.880 1.00 96.81 80 LEU A CA 1
ATOM 646 C C . LEU A 1 80 ? -3.478 -5.914 7.316 1.00 96.81 80 LEU A C 1
ATOM 648 O O . LEU A 1 80 ? -3.843 -5.207 8.250 1.00 96.81 80 LEU A O 1
ATOM 652 N N . LEU A 1 81 ? -2.932 -7.118 7.490 1.00 96.06 81 LEU A N 1
ATOM 653 C CA . LEU A 1 81 ? -2.754 -7.745 8.799 1.00 96.06 81 LEU A CA 1
ATOM 654 C C . LEU A 1 81 ? -1.414 -7.405 9.467 1.00 96.06 81 LEU A C 1
ATOM 656 O O . LEU A 1 81 ? -1.140 -7.911 10.554 1.00 96.06 81 LEU A O 1
ATOM 660 N N . ASP A 1 82 ? -0.577 -6.562 8.856 1.00 94.69 82 ASP A N 1
ATOM 661 C CA . ASP A 1 82 ? 0.673 -6.112 9.462 1.00 94.69 82 ASP A CA 1
ATOM 662 C C . ASP A 1 82 ? 0.397 -5.011 10.507 1.00 94.69 82 ASP A C 1
ATOM 664 O O . ASP A 1 82 ? 0.086 -3.877 10.123 1.00 94.69 82 ASP A O 1
ATOM 668 N N . PRO A 1 83 ? 0.566 -5.280 11.820 1.00 93.25 83 PRO A N 1
ATOM 669 C CA . PRO A 1 83 ? 0.248 -4.320 12.879 1.00 93.25 83 PRO A CA 1
ATOM 670 C C . PRO A 1 83 ? 1.151 -3.079 12.869 1.00 93.25 83 PRO A C 1
ATOM 672 O O . PRO A 1 83 ? 0.819 -2.067 13.486 1.00 93.25 83 PRO A O 1
ATOM 675 N N . SER A 1 84 ? 2.299 -3.138 12.181 1.00 90.56 84 SER A N 1
ATOM 676 C CA . SER A 1 84 ? 3.166 -1.972 11.981 1.00 90.56 84 SER A CA 1
ATOM 677 C C . SER A 1 84 ? 2.659 -1.040 10.878 1.00 90.56 84 SER A C 1
ATOM 679 O O . SER A 1 84 ? 3.104 0.106 10.801 1.00 90.56 84 SER A O 1
ATOM 681 N N . LYS A 1 85 ? 1.759 -1.521 10.009 1.00 92.31 85 LYS A N 1
ATOM 682 C CA . LYS A 1 85 ? 1.215 -0.778 8.862 1.00 92.31 85 LYS A CA 1
ATOM 683 C C . LYS A 1 85 ? -0.255 -0.440 9.023 1.00 92.31 85 LYS A C 1
ATOM 685 O O . LYS A 1 85 ? -0.684 0.566 8.466 1.00 92.31 85 LYS A O 1
ATOM 690 N N . ASN A 1 86 ? -1.012 -1.267 9.740 1.00 96.62 86 ASN A N 1
ATOM 691 C CA . ASN A 1 86 ? -2.445 -1.111 9.932 1.00 96.62 86 ASN A CA 1
ATOM 692 C C . ASN A 1 86 ? -2.870 -1.672 11.295 1.00 96.62 86 ASN A C 1
ATOM 694 O O . ASN A 1 86 ? -2.375 -2.705 11.734 1.00 96.62 86 ASN A O 1
ATOM 698 N N . LYS A 1 87 ? -3.843 -1.037 11.944 1.00 97.19 87 LYS A N 1
ATOM 699 C CA . LYS A 1 87 ? -4.576 -1.612 13.077 1.00 97.19 87 LYS A CA 1
ATOM 700 C C . LYS A 1 87 ? -6.044 -1.671 12.702 1.00 97.19 87 LYS A C 1
ATOM 702 O O . LYS A 1 87 ? -6.633 -0.643 12.374 1.00 97.19 87 LYS A O 1
ATOM 707 N N . LEU A 1 88 ? -6.604 -2.874 12.716 1.00 97.19 88 LEU A N 1
ATOM 708 C CA . LEU A 1 88 ? -7.955 -3.145 12.246 1.00 97.19 88 LEU A CA 1
ATOM 709 C C . LEU A 1 88 ? -8.799 -3.646 13.423 1.00 97.19 88 LEU A C 1
ATOM 711 O O . LEU A 1 88 ? -8.714 -4.815 13.795 1.00 97.19 88 LEU A O 1
ATOM 715 N N . LEU A 1 89 ? -9.576 -2.751 14.031 1.00 96.19 89 LEU A N 1
ATOM 716 C CA . LEU A 1 89 ? -10.620 -3.087 14.998 1.00 96.19 89 LEU A CA 1
ATOM 717 C C . LEU A 1 89 ? -11.993 -2.883 14.337 1.00 96.19 89 LEU A C 1
ATOM 719 O O . LEU A 1 89 ? -12.099 -2.052 13.431 1.00 96.19 89 LEU A O 1
ATOM 723 N N . PRO A 1 90 ? -13.048 -3.596 14.777 1.00 95.62 90 PRO A N 1
ATOM 724 C CA . PRO A 1 90 ? -14.373 -3.488 14.165 1.00 95.62 90 PRO A CA 1
ATOM 725 C C . PRO A 1 90 ? -14.897 -2.049 14.056 1.00 95.62 90 PRO A C 1
ATOM 727 O O . PRO A 1 90 ? -15.454 -1.677 13.029 1.00 95.62 90 PRO A O 1
ATOM 730 N N . ASP A 1 91 ? -14.664 -1.218 15.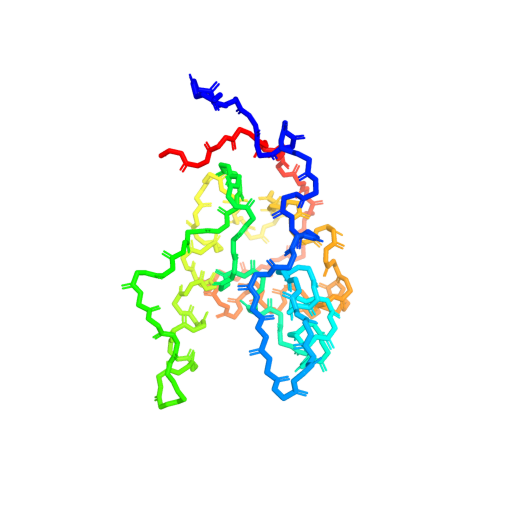071 1.00 96.50 91 ASP A N 1
ATOM 731 C CA . ASP A 1 91 ? -15.159 0.159 15.192 1.00 96.50 91 ASP A CA 1
ATOM 732 C C . ASP A 1 91 ? -14.076 1.238 14.972 1.00 96.50 91 ASP A C 1
ATOM 734 O O . ASP A 1 91 ? -14.373 2.440 14.917 1.00 96.50 91 ASP A O 1
ATOM 738 N N . GLN A 1 92 ? -12.813 0.837 14.801 1.00 96.81 92 GLN A N 1
ATOM 739 C CA . GLN A 1 92 ? -11.697 1.761 14.620 1.00 96.81 92 GLN A CA 1
ATOM 740 C C . GLN A 1 92 ? -10.592 1.182 13.731 1.00 96.81 92 GLN A C 1
ATOM 742 O O . GLN A 1 92 ? -10.028 0.124 13.999 1.00 96.81 92 GLN A O 1
ATOM 747 N N . LEU A 1 93 ? -10.213 1.940 12.704 1.00 97.81 93 LEU A N 1
ATOM 748 C CA . LEU A 1 93 ? -9.087 1.641 11.829 1.00 97.81 93 LEU A CA 1
ATOM 749 C C . LEU A 1 93 ? -7.995 2.700 11.990 1.00 97.81 93 LEU A C 1
ATOM 751 O O . LEU A 1 93 ? -8.264 3.889 11.843 1.00 97.81 93 LEU A O 1
ATOM 755 N N . GLU A 1 94 ? -6.754 2.269 12.192 1.00 97.75 94 GLU A N 1
ATOM 756 C CA . GLU A 1 94 ? -5.566 3.103 11.982 1.00 97.75 94 GLU A CA 1
ATOM 757 C C . GLU A 1 94 ? -4.813 2.555 10.765 1.00 97.75 94 GLU A C 1
ATOM 759 O O . GLU A 1 94 ? -4.144 1.528 10.858 1.00 97.75 94 GLU A O 1
ATOM 764 N N . LEU A 1 95 ? -4.954 3.196 9.606 1.00 97.12 95 LEU A N 1
ATOM 765 C CA . LEU A 1 95 ? -4.475 2.669 8.325 1.00 97.12 95 LEU A CA 1
ATOM 766 C C . LEU A 1 95 ? -3.146 3.286 7.884 1.00 97.12 95 LEU A C 1
ATOM 768 O O . LEU A 1 95 ? -2.815 4.425 8.219 1.00 97.12 95 LEU A O 1
ATOM 772 N N . SER A 1 96 ? -2.412 2.577 7.031 1.00 95.62 96 SER A N 1
ATOM 773 C CA . SER A 1 96 ? -1.282 3.164 6.310 1.00 95.62 96 SER A CA 1
ATOM 774 C C . SER A 1 96 ? -1.725 4.351 5.444 1.00 95.62 96 SER A C 1
ATOM 776 O O . SER A 1 96 ? -2.811 4.353 4.853 1.00 95.62 96 SER A O 1
ATOM 778 N N . LYS A 1 97 ? -0.840 5.346 5.279 1.00 94.19 97 LYS A N 1
ATOM 779 C CA . LYS A 1 97 ? -1.076 6.499 4.391 1.00 94.19 97 LYS A CA 1
ATOM 780 C C . LYS A 1 97 ? -1.244 6.125 2.917 1.00 94.19 97 LYS A C 1
ATOM 782 O O . LYS A 1 97 ? -1.723 6.964 2.163 1.00 94.19 97 LYS A O 1
ATOM 787 N N . ILE A 1 98 ? -0.945 4.891 2.510 1.00 93.19 98 ILE A N 1
ATOM 788 C CA . ILE A 1 98 ? -1.278 4.380 1.169 1.00 93.19 98 ILE A CA 1
ATOM 789 C C . ILE A 1 98 ? -2.780 4.545 0.884 1.00 93.19 98 ILE A C 1
ATOM 791 O O . ILE A 1 98 ? -3.151 5.079 -0.159 1.00 93.19 98 ILE A O 1
ATOM 795 N N . PHE A 1 99 ? -3.646 4.225 1.852 1.00 94.94 99 PHE A N 1
ATOM 796 C CA . PHE A 1 99 ? -5.099 4.405 1.723 1.00 94.94 99 PHE A CA 1
ATOM 797 C C . PHE A 1 99 ? -5.535 5.878 1.666 1.00 94.94 99 PHE A C 1
ATOM 799 O O . PHE A 1 99 ? -6.638 6.182 1.206 1.00 94.94 99 PHE A O 1
ATOM 806 N N . LEU A 1 100 ? -4.687 6.798 2.136 1.00 92.69 100 LEU A N 1
ATOM 807 C CA . LEU A 1 100 ? -4.913 8.239 2.038 1.00 92.69 100 LEU A CA 1
ATOM 808 C C . LEU A 1 100 ? -4.447 8.778 0.679 1.00 92.69 100 LEU A C 1
ATOM 810 O O . LEU A 1 100 ? -5.213 9.450 -0.008 1.00 92.69 100 LEU A O 1
ATOM 814 N N . TRP A 1 101 ? -3.205 8.486 0.287 1.00 91.44 101 TRP A N 1
ATOM 815 C CA . TRP A 1 101 ? -2.580 9.008 -0.933 1.00 91.44 101 TRP A CA 1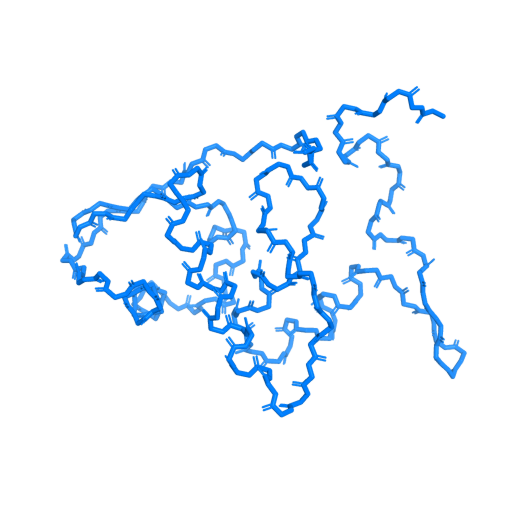
ATOM 816 C C . TRP A 1 101 ? -3.212 8.448 -2.203 1.00 91.44 101 TRP A C 1
ATOM 818 O O . TRP A 1 101 ? -3.490 9.201 -3.135 1.00 91.44 101 TRP A O 1
ATOM 828 N N . PHE A 1 102 ? -3.512 7.150 -2.205 1.00 92.06 102 PHE A N 1
ATOM 829 C CA . PHE A 1 102 ? -4.133 6.449 -3.325 1.00 92.06 102 PHE A CA 1
ATOM 830 C C . PHE A 1 102 ? -5.618 6.206 -3.091 1.00 92.06 102 PHE A C 1
ATOM 832 O O . PHE A 1 102 ? -6.207 5.301 -3.666 1.00 92.06 102 PHE A O 1
ATOM 839 N N . GLY A 1 103 ? -6.259 7.031 -2.260 1.00 93.00 103 GLY A N 1
ATOM 840 C CA . GLY A 1 103 ? -7.643 6.814 -1.852 1.00 93.00 103 GLY A CA 1
ATOM 841 C C . GLY A 1 103 ? -8.644 6.689 -3.007 1.00 93.00 103 GLY A C 1
ATOM 842 O O . GLY A 1 103 ? -9.656 6.022 -2.824 1.00 93.00 103 GLY A O 1
ATOM 843 N N . LYS A 1 104 ? -8.353 7.290 -4.172 1.00 92.56 104 LYS A N 1
ATOM 844 C CA . LYS A 1 104 ? -9.158 7.168 -5.401 1.00 92.56 104 LYS A CA 1
ATOM 845 C C . LYS A 1 104 ? -9.101 5.772 -6.018 1.00 92.56 104 LYS A C 1
ATOM 847 O O . LYS A 1 104 ? -10.092 5.332 -6.581 1.00 92.56 104 LYS A O 1
ATOM 852 N N . ASP A 1 105 ? -7.971 5.093 -5.880 1.00 94.12 105 ASP A N 1
ATOM 853 C CA . ASP A 1 105 ? -7.729 3.775 -6.464 1.00 94.12 105 ASP A CA 1
ATOM 854 C C . ASP A 1 105 ? -8.478 2.677 -5.676 1.00 94.12 105 ASP A C 1
ATOM 856 O O . ASP A 1 105 ? -8.680 1.581 -6.180 1.00 94.12 105 ASP A O 1
ATOM 860 N N . PHE A 1 106 ? -8.943 2.987 -4.456 1.00 95.38 106 PHE A N 1
ATOM 861 C CA . PHE A 1 106 ? -9.809 2.130 -3.630 1.00 95.38 106 PHE A CA 1
ATOM 862 C C . PHE A 1 106 ? -11.303 2.495 -3.726 1.00 95.38 106 PHE A C 1
ATOM 864 O O . PHE A 1 106 ? -12.105 1.991 -2.942 1.00 95.38 106 PHE A O 1
ATOM 871 N N . GLY A 1 107 ? -11.675 3.416 -4.620 1.00 94.50 107 GLY A N 1
ATOM 872 C CA . GLY A 1 107 ? -13.054 3.877 -4.771 1.00 94.50 107 GLY A CA 1
ATOM 873 C C . GLY A 1 107 ? -13.568 4.732 -3.605 1.00 94.50 107 GLY A C 1
ATOM 874 O O . GLY A 1 107 ? -12.839 5.495 -2.958 1.00 94.50 107 GLY A O 1
ATOM 875 N N . SER A 1 108 ? -14.873 4.653 -3.371 1.00 95.62 108 SER A N 1
ATOM 876 C CA . SER A 1 108 ? -15.588 5.334 -2.293 1.00 95.62 108 SER A CA 1
ATOM 877 C C . SER A 1 108 ? -15.197 4.812 -0.905 1.00 95.62 108 SER A C 1
ATOM 879 O O . SER A 1 108 ? -14.521 3.796 -0.742 1.00 95.62 108 SER A O 1
ATOM 881 N N . LYS A 1 109 ? -15.662 5.499 0.149 1.00 94.00 109 LYS A N 1
ATOM 882 C CA . LYS A 1 109 ? -15.460 5.030 1.530 1.00 94.00 109 LYS A CA 1
ATOM 883 C C . LYS A 1 109 ? -16.040 3.622 1.739 1.00 94.00 109 LYS A C 1
ATOM 885 O O . LYS A 1 109 ? -15.402 2.831 2.420 1.00 94.00 109 LYS A O 1
ATOM 890 N N . SER A 1 110 ? -17.214 3.327 1.171 1.00 95.50 110 SER A N 1
ATOM 891 C CA . SER A 1 110 ? -17.854 2.009 1.308 1.00 95.50 110 SER A CA 1
ATOM 892 C C . SER A 1 110 ? -17.021 0.928 0.632 1.00 95.50 110 SER A C 1
ATOM 894 O O . SER A 1 110 ? -16.642 -0.032 1.285 1.00 95.50 110 SER A O 1
ATOM 896 N N . GLU A 1 111 ? -16.639 1.146 -0.629 1.00 96.50 111 GLU A N 1
ATOM 897 C CA . GLU A 1 111 ? -15.835 0.188 -1.402 1.00 96.50 111 GLU A CA 1
ATOM 898 C C . GLU A 1 111 ? -14.491 -0.101 -0.727 1.00 96.50 111 GLU A C 1
ATOM 900 O O . GLU A 1 111 ? -14.055 -1.247 -0.664 1.00 96.50 111 GLU A O 1
ATOM 905 N N . ARG A 1 112 ? -13.861 0.917 -0.130 1.00 96.25 112 ARG A N 1
ATOM 906 C CA . ARG A 1 112 ? -12.635 0.728 0.650 1.00 96.25 112 ARG A CA 1
ATOM 907 C C . ARG A 1 112 ? -12.851 -0.116 1.904 1.00 96.25 112 ARG A C 1
ATOM 909 O O . ARG A 1 112 ? -12.002 -0.944 2.224 1.00 96.25 112 ARG A O 1
ATOM 916 N N . LEU A 1 113 ? -13.936 0.113 2.645 1.00 96.75 113 LEU A N 1
ATOM 917 C CA . LEU A 1 113 ? -14.250 -0.695 3.826 1.00 96.75 113 LEU A CA 1
ATOM 918 C C . LEU A 1 113 ? -14.551 -2.141 3.420 1.00 96.75 113 LEU A C 1
ATOM 920 O O . LEU A 1 113 ? -14.019 -3.057 4.039 1.00 96.75 113 LEU A O 1
ATOM 924 N N . ASP A 1 114 ? -15.300 -2.346 2.338 1.00 97.50 114 ASP A N 1
ATOM 925 C CA . ASP A 1 114 ? -15.592 -3.671 1.784 1.00 97.50 114 ASP A CA 1
ATOM 926 C 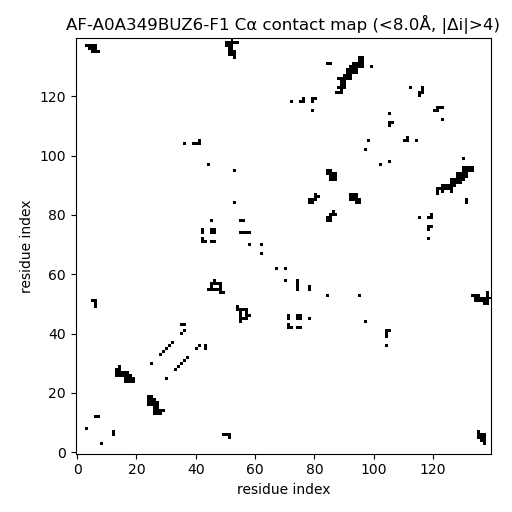C . ASP A 1 114 ? -14.319 -4.389 1.323 1.00 97.50 114 ASP A C 1
ATOM 928 O O . ASP A 1 114 ? -14.131 -5.570 1.619 1.00 97.50 114 ASP A O 1
ATOM 932 N N . PHE A 1 115 ? -13.396 -3.670 0.680 1.00 97.31 115 PHE A N 1
ATOM 933 C CA . PHE A 1 115 ? -12.075 -4.180 0.314 1.00 97.31 115 PHE A CA 1
ATOM 934 C C . PHE A 1 115 ? -11.294 -4.660 1.546 1.00 97.31 115 PHE A C 1
ATOM 936 O O . PHE A 1 115 ? -10.784 -5.783 1.571 1.00 97.31 115 PHE A O 1
ATOM 943 N N . ILE A 1 116 ? -11.227 -3.835 2.598 1.00 97.56 116 ILE A N 1
ATOM 944 C CA . ILE A 1 116 ? -10.528 -4.184 3.842 1.00 97.56 116 ILE A CA 1
ATOM 945 C C . ILE A 1 116 ? -11.180 -5.408 4.492 1.00 97.56 116 ILE A C 1
ATOM 947 O O . ILE A 1 116 ? -10.459 -6.342 4.844 1.00 97.56 116 ILE A O 1
ATOM 951 N N . GLN A 1 117 ? -12.510 -5.448 4.615 1.00 97.31 117 GLN A N 1
ATOM 952 C CA . GLN A 1 117 ? -13.239 -6.592 5.179 1.00 97.31 117 GLN A CA 1
ATOM 953 C C . GLN A 1 117 ? -12.949 -7.876 4.403 1.00 97.31 117 GLN A C 1
ATOM 955 O O . GLN A 1 117 ? -12.545 -8.879 4.989 1.00 97.31 117 GLN A O 1
ATOM 960 N N . THR A 1 118 ? -13.070 -7.820 3.076 1.00 97.25 118 THR A N 1
ATOM 961 C CA . THR A 1 118 ? -12.892 -8.970 2.180 1.00 97.25 118 THR A CA 1
ATOM 962 C C . THR A 1 118 ? -11.500 -9.585 2.314 1.00 97.25 118 THR A C 1
ATOM 964 O O . THR A 1 118 ? -11.364 -10.803 2.424 1.00 97.25 118 THR A O 1
ATOM 967 N N . HIS A 1 119 ? -10.450 -8.761 2.331 1.00 97.06 119 HIS A N 1
ATOM 968 C CA . HIS A 1 119 ? -9.074 -9.263 2.316 1.00 97.06 119 HIS A CA 1
ATO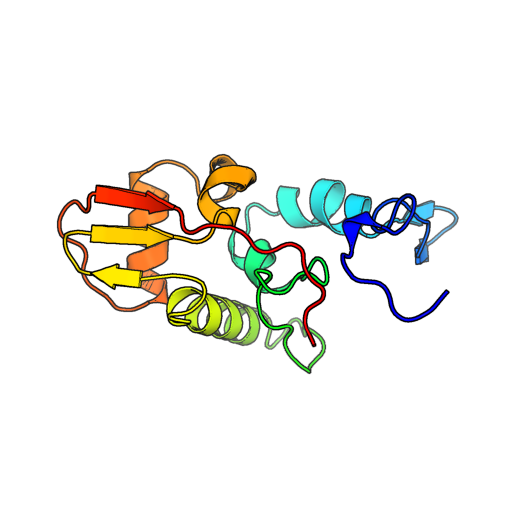M 969 C C . HIS A 1 119 ? -8.485 -9.514 3.715 1.00 97.06 119 HIS A C 1
ATOM 971 O O . HIS A 1 119 ? -7.647 -10.410 3.876 1.00 97.06 119 HIS A O 1
ATOM 977 N N . SER A 1 120 ? -8.930 -8.785 4.745 1.00 96.50 120 SER A N 1
ATOM 978 C CA . SER A 1 120 ? -8.519 -9.036 6.137 1.00 96.50 120 SER A CA 1
ATOM 979 C C . SER A 1 120 ? -9.309 -10.182 6.782 1.00 96.50 120 SER A C 1
ATOM 981 O O . SER A 1 120 ? -8.743 -10.967 7.546 1.00 96.50 120 SER A O 1
ATOM 983 N N . GLY A 1 121 ? -10.582 -10.353 6.415 1.00 96.19 121 GLY A N 1
ATOM 984 C CA . GLY A 1 121 ? -11.526 -11.251 7.083 1.00 96.19 121 GLY A CA 1
ATOM 985 C C . GLY A 1 121 ? -12.055 -10.705 8.414 1.00 96.19 121 GLY A C 1
ATOM 986 O O . GLY A 1 121 ? -12.589 -11.473 9.208 1.00 96.19 121 GLY A O 1
ATOM 987 N N . ILE A 1 122 ? -11.862 -9.411 8.686 1.00 95.50 122 ILE A N 1
ATOM 988 C CA . ILE A 1 122 ? -12.372 -8.727 9.878 1.00 95.50 122 ILE A CA 1
ATOM 989 C C . ILE A 1 122 ? -13.691 -8.060 9.508 1.00 95.50 122 ILE A C 1
ATOM 991 O O . ILE A 1 122 ? -13.734 -7.292 8.552 1.00 95.50 122 ILE A O 1
ATOM 995 N N . GLU A 1 123 ? -14.747 -8.333 10.269 1.00 96.44 123 GLU A N 1
ATOM 996 C CA . GLU A 1 123 ? -16.025 -7.631 10.140 1.00 96.44 123 GLU A CA 1
ATOM 997 C C . GLU A 1 123 ? -15.916 -6.231 10.757 1.00 96.44 123 GLU A C 1
ATOM 999 O O . GLU A 1 123 ? -15.423 -6.069 11.877 1.00 96.44 123 GLU A O 1
ATOM 1004 N N . LEU A 1 124 ? -16.354 -5.216 10.013 1.00 95.69 124 LEU A N 1
ATOM 1005 C CA . LEU A 1 124 ? -16.284 -3.814 10.410 1.00 95.69 124 LEU A CA 1
ATOM 1006 C C . LEU A 1 124 ? -17.683 -3.266 10.698 1.00 95.69 124 LEU A C 1
ATOM 1008 O O . LEU A 1 124 ? -18.615 -3.453 9.920 1.00 95.69 124 LEU A O 1
ATOM 1012 N N . ASP A 1 125 ? -17.801 -2.514 11.786 1.00 93.75 125 ASP A N 1
ATOM 1013 C CA . ASP A 1 125 ? -19.024 -1.850 12.228 1.00 93.75 125 ASP A CA 1
ATOM 1014 C C . ASP A 1 125 ? -18.841 -0.330 12.170 1.00 93.75 125 ASP A C 1
ATOM 1016 O O . ASP A 1 125 ? -18.463 0.323 13.142 1.00 93.75 125 ASP A O 1
ATOM 1020 N N . ASN A 1 126 ? -19.048 0.226 10.971 1.00 92.12 126 ASN A N 1
ATOM 1021 C CA . ASN A 1 126 ? -18.938 1.659 10.677 1.00 92.12 126 ASN A CA 1
ATOM 1022 C C . ASN A 1 126 ? -17.728 2.346 11.358 1.00 92.12 126 ASN A C 1
ATOM 1024 O O . ASN A 1 126 ? -17.892 3.311 12.118 1.00 92.12 126 ASN A O 1
ATOM 1028 N N . PRO A 1 127 ? -16.498 1.876 11.093 1.00 96.38 127 PRO A N 1
ATOM 1029 C CA . PRO A 1 127 ? -15.361 2.300 11.877 1.00 96.38 127 PRO A CA 1
ATOM 1030 C C . PRO A 1 127 ? -14.966 3.750 11.603 1.00 96.38 127 PRO A C 1
ATOM 1032 O O . PRO A 1 127 ? -15.108 4.289 10.492 1.00 96.38 127 PRO A O 1
ATOM 1035 N N . LYS A 1 128 ? -14.380 4.377 12.623 1.00 96.25 128 LYS A N 1
ATOM 1036 C CA . LYS A 1 128 ? -13.596 5.605 12.439 1.00 96.25 128 LYS A CA 1
ATOM 1037 C C . LYS A 1 128 ? -12.286 5.261 11.734 1.00 96.25 128 LYS A C 1
ATOM 1039 O O . LYS A 1 128 ? -11.698 4.222 12.012 1.00 96.25 128 LYS A O 1
ATOM 1044 N N . ILE A 1 129 ? -11.843 6.123 10.820 1.00 96.19 129 ILE A N 1
ATOM 1045 C CA . ILE A 1 129 ? -10.610 5.916 10.051 1.00 96.19 129 ILE A CA 1
ATOM 1046 C C . ILE A 1 129 ? -9.615 7.009 10.416 1.00 96.19 129 ILE A C 1
ATOM 1048 O O . ILE A 1 129 ? -9.824 8.173 10.074 1.00 96.19 129 ILE A O 1
ATOM 1052 N N . ASP A 1 130 ? -8.522 6.594 11.040 1.00 96.31 130 ASP A N 1
ATOM 1053 C CA . ASP A 1 130 ? -7.319 7.378 11.279 1.00 96.31 130 ASP A CA 1
ATOM 1054 C C . ASP A 1 130 ? -6.155 6.816 10.448 1.00 96.31 130 ASP A C 1
ATOM 1056 O O . ASP A 1 130 ? -6.245 5.728 9.871 1.00 96.31 130 ASP A O 1
ATOM 1060 N N . TYR A 1 131 ? -5.048 7.559 10.365 1.00 95.81 131 TYR A N 1
ATOM 1061 C CA . TYR A 1 131 ? -3.871 7.141 9.602 1.00 95.81 131 TYR A CA 1
ATOM 1062 C C . TYR A 1 131 ? -2.611 7.138 10.458 1.00 95.81 131 TYR A C 1
ATOM 1064 O O . TYR A 1 131 ? -2.301 8.124 11.131 1.00 95.81 131 TYR A O 1
ATOM 1072 N N . LEU A 1 132 ? -1.845 6.053 10.365 1.00 91.50 132 LEU A N 1
ATOM 1073 C CA . LEU A 1 132 ? -0.554 5.932 11.027 1.00 91.50 132 LEU A CA 1
ATOM 1074 C C . LEU A 1 132 ? 0.471 6.916 10.425 1.00 91.50 132 LEU A C 1
ATOM 1076 O O . LEU A 1 132 ? 0.396 7.284 9.242 1.00 91.50 132 LEU A O 1
ATOM 1080 N N . PRO A 1 133 ? 1.467 7.359 11.214 1.00 87.25 133 PRO A N 1
ATOM 1081 C CA . PRO A 1 133 ? 2.643 8.030 10.678 1.00 87.25 133 PRO A CA 1
ATOM 1082 C C . PRO A 1 133 ? 3.312 7.167 9.602 1.00 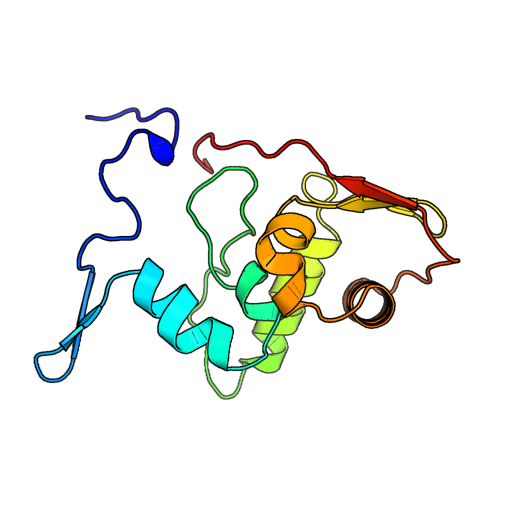87.25 133 PRO A C 1
ATOM 1084 O O . PRO A 1 133 ? 3.328 5.945 9.701 1.00 87.25 133 PRO A O 1
ATOM 1087 N N . TYR A 1 134 ? 3.868 7.807 8.574 1.00 80.25 134 TYR A N 1
ATOM 1088 C CA . TYR A 1 134 ? 4.565 7.099 7.503 1.00 80.25 134 TYR A CA 1
ATOM 1089 C C . TYR A 1 134 ? 6.055 7.374 7.613 1.00 80.25 134 TYR A C 1
ATOM 1091 O O . TYR A 1 134 ? 6.484 8.524 7.465 1.00 80.25 134 TYR A O 1
ATOM 1099 N N . ASP A 1 135 ? 6.809 6.319 7.886 1.00 81.12 135 ASP A N 1
ATOM 1100 C CA . ASP A 1 135 ? 8.258 6.346 7.979 1.00 81.12 135 ASP A CA 1
ATOM 1101 C C . ASP A 1 135 ? 8.898 6.169 6.595 1.00 81.12 135 ASP A C 1
ATOM 1103 O O . ASP A 1 135 ? 8.662 5.180 5.896 1.00 81.12 135 ASP A O 1
ATOM 1107 N N . TRP A 1 136 ? 9.693 7.171 6.220 1.00 77.81 136 TRP A N 1
ATOM 1108 C CA . TRP A 1 136 ? 10.421 7.264 4.956 1.00 77.81 136 TRP A CA 1
ATOM 1109 C C . TRP A 1 136 ? 11.867 6.766 5.049 1.00 77.81 136 TRP A C 1
ATOM 1111 O O . TRP A 1 136 ? 12.586 6.834 4.048 1.00 77.81 136 TRP A O 1
ATOM 1121 N N . SER A 1 137 ? 12.297 6.290 6.221 1.00 77.69 137 SER A N 1
ATOM 1122 C CA . SER A 1 137 ? 13.562 5.571 6.370 1.00 77.69 137 SER A CA 1
ATOM 1123 C C . SER A 1 137 ? 13.624 4.373 5.414 1.00 77.69 137 SER A C 1
ATOM 1125 O O . SER A 1 137 ? 12.593 3.921 4.909 1.00 77.69 137 SER A O 1
ATOM 1127 N N . LEU A 1 138 ? 14.824 3.893 5.087 1.00 68.31 138 LEU A N 1
ATOM 1128 C CA . LEU A 1 138 ? 14.970 2.715 4.226 1.00 68.31 138 LEU A CA 1
ATOM 1129 C C . LEU A 1 138 ? 14.388 1.463 4.900 1.00 68.31 138 LEU A C 1
ATOM 1131 O O . LEU A 1 138 ? 14.471 1.314 6.118 1.00 68.31 138 LEU A O 1
ATOM 1135 N N . ASN A 1 139 ? 13.796 0.565 4.109 1.00 64.38 139 ASN A N 1
ATOM 1136 C CA . ASN A 1 139 ? 13.373 -0.748 4.594 1.00 64.38 139 ASN A CA 1
ATOM 1137 C C . ASN A 1 139 ? 14.574 -1.707 4.690 1.00 64.38 139 ASN A C 1
ATOM 1139 O O . ASN A 1 139 ? 14.868 -2.431 3.743 1.00 64.38 139 ASN A O 1
ATOM 1143 N N . GLU A 1 140 ? 15.277 -1.690 5.823 1.00 57.47 140 GLU A N 1
ATOM 1144 C CA . GLU A 1 140 ? 16.297 -2.703 6.155 1.00 57.47 140 GLU A CA 1
ATOM 1145 C C . GLU A 1 140 ? 15.689 -4.007 6.694 1.00 57.47 140 GLU A C 1
ATOM 1147 O O . GLU A 1 140 ? 14.665 -3.946 7.418 1.00 57.47 140 GLU A O 1
#